Protein AF-G5QL74-F1 (afdb_monomer_lite)

Secondary structure (DSSP, 8-state):
---S-S-EEESSHHHHHHHHHTT--GGGEEE---HHHHTT-HHHHHHH-TTTT---

Foldseek 3Di:
DDPDQQAAEDQDPVRLVVCVVVPDDNVRYHYDHDPVVLVVDPVSCVVVPVVVPPDD

Radius of gyration: 14.62 Å; chains: 1; bo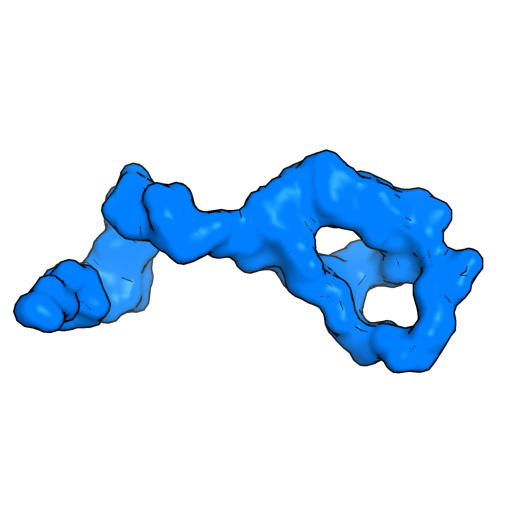unding box: 32×18×39 Å

pLDDT: mean 71.88, std 14.67, range [39.41, 92.62]

Sequence (56 aa):
ALRNVDNVSTISRSMMNKAREKGVAAEKILFSPPLGQLEKNPLFSELVGSGALSGR

Structure (mmCIF, N/CA/C/O backbone):
data_AF-G5QL74-F1
#
_entry.id   AF-G5QL74-F1
#
loop_
_atom_site.group_PDB
_atom_site.id
_atom_site.type_symbol
_atom_site.label_atom_id
_atom_site.label_alt_id
_atom_site.label_comp_id
_atom_site.label_asym_id
_atom_site.label_entity_id
_atom_site.label_seq_id
_atom_site.pdbx_PDB_ins_code
_atom_site.Cartn_x
_atom_site.Cartn_y
_atom_site.Cartn_z
_atom_site.occupancy
_atom_site.B_iso_or_equiv
_atom_site.auth_seq_id
_atom_site.auth_comp_id
_atom_site.auth_asym_id
_atom_site.auth_atom_id
_atom_site.pdbx_PDB_model_num
ATOM 1 N N . ALA A 1 1 ? -9.183 6.591 8.955 1.00 61.34 1 ALA A N 1
ATOM 2 C CA . ALA A 1 1 ? -9.156 5.354 8.154 1.00 61.34 1 ALA A CA 1
ATOM 3 C C . ALA A 1 1 ? -9.397 5.713 6.693 1.00 61.34 1 ALA A C 1
ATOM 5 O O . ALA A 1 1 ? -10.257 6.556 6.458 1.00 61.34 1 ALA A O 1
ATOM 6 N N . LEU A 1 2 ? -8.650 5.145 5.742 1.00 62.16 2 LEU A N 1
ATOM 7 C CA . LEU A 1 2 ? -9.010 5.226 4.318 1.00 62.16 2 LEU A CA 1
ATOM 8 C C . LEU A 1 2 ? -10.320 4.447 4.115 1.00 62.16 2 LEU A C 1
ATOM 10 O O . LEU A 1 2 ? -10.445 3.324 4.596 1.00 62.16 2 LEU A O 1
ATOM 14 N N . ARG A 1 3 ? -11.321 5.069 3.487 1.00 66.88 3 ARG A N 1
ATOM 15 C CA . ARG A 1 3 ? -12.661 4.499 3.261 1.00 66.88 3 ARG A CA 1
ATOM 16 C C . ARG A 1 3 ? -12.957 4.542 1.761 1.00 66.88 3 ARG A C 1
ATOM 18 O O . ARG A 1 3 ? -12.501 5.470 1.102 1.00 66.88 3 ARG A O 1
ATOM 25 N N . ASN A 1 4 ? -13.704 3.561 1.250 1.00 73.50 4 ASN A N 1
ATOM 26 C CA . ASN A 1 4 ? -14.064 3.415 -0.173 1.00 73.50 4 ASN A CA 1
ATOM 27 C C . ASN A 1 4 ? -12.875 3.192 -1.123 1.00 73.50 4 ASN A C 1
ATOM 29 O O . ASN A 1 4 ? -12.843 3.733 -2.222 1.00 73.50 4 ASN A O 1
ATOM 33 N N . VAL A 1 5 ? -11.888 2.407 -0.691 1.00 70.62 5 VAL A N 1
ATOM 34 C CA . VAL A 1 5 ? -10.789 1.964 -1.553 1.00 70.62 5 VAL A CA 1
ATOM 35 C C . VAL A 1 5 ? -10.787 0.443 -1.581 1.00 70.62 5 VAL A C 1
ATOM 37 O O . VAL A 1 5 ? -10.710 -0.190 -0.525 1.00 70.62 5 VAL A O 1
ATOM 40 N N . ASP A 1 6 ? -10.874 -0.124 -2.783 1.00 79.75 6 ASP A N 1
ATOM 41 C CA . ASP A 1 6 ? -10.841 -1.572 -2.982 1.00 79.75 6 ASP A CA 1
ATOM 42 C C . ASP A 1 6 ? -9.429 -2.121 -2.761 1.00 79.75 6 ASP A C 1
ATOM 44 O O . ASP A 1 6 ? -9.258 -3.034 -1.959 1.00 79.75 6 ASP A O 1
ATOM 48 N N . ASN A 1 7 ? -8.423 -1.495 -3.389 1.00 83.31 7 ASN A N 1
ATOM 49 C CA . ASN A 1 7 ? -7.005 -1.852 -3.291 1.00 83.31 7 ASN A CA 1
ATOM 50 C C . ASN A 1 7 ? -6.103 -0.607 -3.277 1.00 83.31 7 ASN A C 1
ATOM 52 O O . ASN A 1 7 ? -6.414 0.413 -3.889 1.00 83.31 7 ASN A O 1
ATOM 56 N N . VAL A 1 8 ? -4.948 -0.709 -2.621 1.00 86.06 8 VAL A N 1
ATOM 57 C CA . VAL A 1 8 ? -3.910 0.330 -2.571 1.00 86.06 8 VAL A CA 1
ATOM 58 C C . VAL A 1 8 ? -2.608 -0.240 -3.117 1.00 86.06 8 VAL A C 1
ATOM 60 O O . VAL A 1 8 ? -2.031 -1.146 -2.522 1.00 86.06 8 VAL A O 1
ATOM 63 N N . SER A 1 9 ? -2.107 0.308 -4.222 1.00 85.38 9 SER A N 1
ATOM 64 C CA . SER A 1 9 ? -0.753 0.018 -4.696 1.00 85.38 9 SER A CA 1
ATOM 65 C C . SER A 1 9 ? 0.268 0.894 -3.964 1.00 85.38 9 SER A C 1
ATOM 67 O O . SER A 1 9 ? 0.043 2.075 -3.694 1.00 85.38 9 SER A O 1
ATOM 69 N N . THR A 1 10 ? 1.406 0.312 -3.596 1.00 84.69 10 THR A N 1
ATOM 70 C CA . THR A 1 10 ? 2.467 0.991 -2.848 1.00 84.69 10 THR A CA 1
ATOM 71 C C . THR A 1 10 ? 3.809 0.765 -3.509 1.00 84.69 10 THR A C 1
ATOM 73 O O . THR A 1 10 ? 4.168 -0.355 -3.854 1.00 84.69 10 THR A O 1
ATOM 76 N N . ILE A 1 11 ? 4.570 1.845 -3.655 1.00 84.00 11 ILE A N 1
ATOM 77 C CA . ILE A 1 11 ? 5.863 1.830 -4.352 1.00 84.00 11 ILE A CA 1
ATOM 78 C C . ILE A 1 11 ? 7.064 1.650 -3.423 1.00 84.00 11 ILE A C 1
ATOM 80 O O . ILE A 1 11 ? 8.210 1.598 -3.859 1.00 84.00 11 ILE A O 1
ATOM 84 N N . SER A 1 12 ? 6.827 1.596 -2.113 1.00 83.25 12 SER A N 1
ATOM 85 C CA . SER A 1 12 ? 7.872 1.425 -1.108 1.00 83.25 12 SER A CA 1
ATOM 86 C C . SER A 1 12 ? 7.312 0.811 0.172 1.00 83.25 12 SER A C 1
ATOM 88 O O . SER A 1 12 ? 6.131 0.966 0.491 1.00 83.25 12 SER A O 1
ATOM 90 N N . ARG A 1 13 ? 8.187 0.173 0.961 1.00 83.62 13 ARG A N 1
ATOM 91 C CA . ARG A 1 13 ? 7.829 -0.350 2.292 1.00 83.62 13 ARG A CA 1
ATOM 92 C C . ARG A 1 13 ? 7.323 0.747 3.236 1.00 83.62 13 ARG A C 1
ATOM 94 O O . ARG A 1 13 ? 6.429 0.498 4.034 1.00 83.62 13 ARG A O 1
ATOM 101 N N . SER A 1 14 ? 7.841 1.973 3.114 1.00 88.81 14 SER A N 1
ATOM 102 C CA . SER A 1 14 ? 7.359 3.122 3.893 1.00 88.81 14 SER A CA 1
ATOM 103 C C . SER A 1 14 ? 5.907 3.477 3.544 1.00 88.81 14 SER A C 1
ATOM 105 O O . SER A 1 14 ? 5.093 3.685 4.442 1.00 88.81 14 SER A O 1
ATOM 107 N N . MET A 1 15 ? 5.544 3.475 2.255 1.00 87.75 15 MET A N 1
ATOM 108 C CA . MET A 1 15 ? 4.157 3.705 1.832 1.00 87.75 15 MET A CA 1
ATOM 109 C C . MET A 1 15 ? 3.219 2.565 2.232 1.00 87.75 15 MET A C 1
ATOM 111 O O . MET A 1 15 ? 2.098 2.835 2.655 1.00 87.75 15 MET A O 1
ATOM 115 N N . MET A 1 16 ? 3.686 1.317 2.167 1.00 87.62 16 MET A N 1
ATOM 116 C CA . MET A 1 16 ? 2.958 0.157 2.691 1.00 87.62 16 MET A CA 1
ATOM 117 C C . MET A 1 16 ? 2.642 0.320 4.180 1.00 87.62 16 MET A C 1
ATOM 119 O O . MET A 1 16 ? 1.491 0.168 4.584 1.00 87.62 16 MET A O 1
ATOM 123 N N . ASN A 1 17 ? 3.628 0.703 4.993 1.00 89.44 17 ASN A N 1
ATOM 124 C CA . ASN A 1 17 ? 3.425 0.917 6.426 1.00 89.44 17 ASN A CA 1
ATOM 125 C C . ASN A 1 17 ? 2.425 2.049 6.697 1.00 89.44 17 ASN A C 1
ATOM 127 O O . ASN A 1 17 ? 1.498 1.865 7.482 1.00 89.44 17 ASN A O 1
ATOM 131 N N . LYS A 1 18 ? 2.518 3.164 5.962 1.00 91.31 18 LYS A N 1
ATOM 132 C CA . LYS A 1 18 ? 1.533 4.253 6.052 1.00 91.31 18 LYS A CA 1
ATOM 133 C C . LYS A 1 18 ? 0.123 3.806 5.660 1.00 91.31 18 LYS A C 1
ATOM 135 O O . LYS A 1 18 ? -0.837 4.199 6.312 1.00 91.31 18 LYS A O 1
ATOM 140 N N . ALA A 1 19 ? -0.036 2.981 4.624 1.00 87.75 19 ALA A N 1
ATOM 141 C CA . ALA A 1 19 ? -1.346 2.450 4.242 1.00 87.75 19 ALA A CA 1
ATOM 142 C C . ALA A 1 19 ? -1.956 1.591 5.367 1.00 87.75 19 ALA A C 1
ATOM 144 O O . ALA A 1 19 ? -3.138 1.735 5.687 1.00 87.75 19 ALA A O 1
ATOM 145 N N . ARG A 1 20 ? -1.131 0.779 6.041 1.00 88.94 20 ARG A N 1
ATOM 146 C CA . ARG A 1 20 ? -1.542 -0.019 7.207 1.00 88.94 20 ARG A CA 1
ATOM 147 C C . ARG A 1 20 ? -1.945 0.852 8.397 1.00 88.94 20 ARG A C 1
ATOM 149 O O . ARG A 1 20 ? -3.006 0.628 8.968 1.00 88.94 20 ARG A O 1
ATOM 156 N N . GLU A 1 21 ? -1.168 1.886 8.725 1.00 92.62 21 GLU A N 1
ATOM 157 C CA . GLU A 1 21 ? -1.510 2.873 9.769 1.00 92.62 21 GLU A CA 1
AT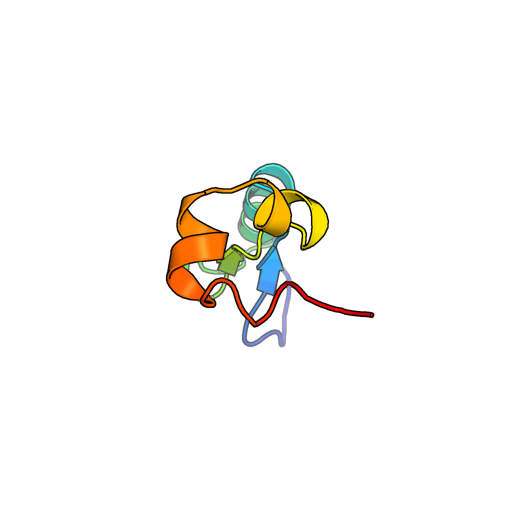OM 158 C C . GLU A 1 21 ? -2.842 3.585 9.484 1.00 92.62 21 GLU A C 1
ATOM 160 O O . GLU A 1 21 ? -3.569 3.977 10.397 1.00 92.62 21 GLU A O 1
ATOM 165 N N . LYS A 1 22 ? -3.195 3.742 8.202 1.00 88.88 22 LYS A N 1
ATOM 166 C CA . LYS A 1 22 ? -4.480 4.306 7.766 1.00 88.88 22 LYS A CA 1
ATOM 167 C C . LYS A 1 22 ? -5.618 3.278 7.719 1.00 88.88 22 LYS A C 1
ATOM 169 O O . LYS A 1 22 ? -6.728 3.662 7.347 1.00 88.88 22 LYS A O 1
ATOM 174 N N . GLY A 1 23 ? -5.392 2.038 8.150 1.00 87.31 23 GLY A N 1
ATOM 175 C CA . GLY A 1 23 ? -6.417 1.002 8.296 1.00 87.31 23 GLY A CA 1
ATOM 176 C C . GLY A 1 23 ? -6.689 0.184 7.034 1.00 87.31 23 GLY A C 1
ATOM 177 O O . GLY A 1 23 ? -7.752 -0.420 6.930 1.00 87.31 23 GLY A O 1
ATOM 178 N N . VAL A 1 24 ? -5.769 0.173 6.066 1.00 87.94 24 VAL A N 1
ATOM 179 C CA . VAL A 1 24 ? -5.880 -0.698 4.889 1.00 87.94 24 VAL A CA 1
ATOM 180 C C . VAL A 1 24 ? -5.446 -2.114 5.277 1.00 87.94 24 VAL A C 1
ATOM 182 O O . VAL A 1 24 ? -4.352 -2.306 5.813 1.00 87.94 24 VAL A O 1
ATOM 185 N N . ALA A 1 25 ? -6.311 -3.100 5.022 1.00 86.75 25 ALA A N 1
ATOM 186 C CA . ALA A 1 25 ? -6.013 -4.512 5.256 1.00 86.75 25 ALA A CA 1
ATOM 187 C C . ALA A 1 25 ? -4.829 -4.971 4.391 1.00 86.75 25 ALA A C 1
ATOM 189 O O . ALA A 1 25 ? -4.692 -4.534 3.250 1.00 86.75 25 ALA A O 1
ATOM 190 N N . ALA A 1 26 ? -3.981 -5.857 4.919 1.00 84.44 26 ALA A N 1
ATOM 191 C CA . ALA A 1 26 ? -2.765 -6.291 4.226 1.00 84.44 26 ALA A CA 1
ATOM 192 C C . ALA A 1 26 ? -3.062 -6.953 2.869 1.00 84.44 26 ALA A C 1
ATOM 194 O O . ALA A 1 26 ? -2.353 -6.697 1.903 1.00 84.44 26 ALA A O 1
ATOM 195 N N . GLU A 1 27 ? -4.152 -7.718 2.777 1.00 86.69 27 GLU A N 1
ATOM 196 C CA . GLU A 1 27 ? -4.645 -8.323 1.530 1.00 86.69 27 GLU A CA 1
ATOM 197 C C . GLU A 1 27 ? -5.054 -7.309 0.448 1.00 86.69 27 GLU A C 1
ATOM 199 O O . GLU A 1 27 ? -5.111 -7.656 -0.726 1.00 86.69 27 GLU A O 1
ATOM 204 N N . LYS A 1 28 ? -5.308 -6.052 0.831 1.00 86.31 28 LYS A N 1
ATOM 205 C CA . LYS A 1 28 ? -5.688 -4.956 -0.070 1.00 86.31 28 LYS A CA 1
ATOM 206 C C . LYS A 1 28 ? -4.506 -4.069 -0.451 1.00 86.31 28 LYS A C 1
ATOM 208 O O . LYS A 1 28 ? -4.698 -3.063 -1.132 1.00 86.31 28 LYS A O 1
ATOM 213 N N . ILE A 1 29 ? -3.293 -4.383 0.010 1.00 86.94 29 ILE A N 1
ATOM 21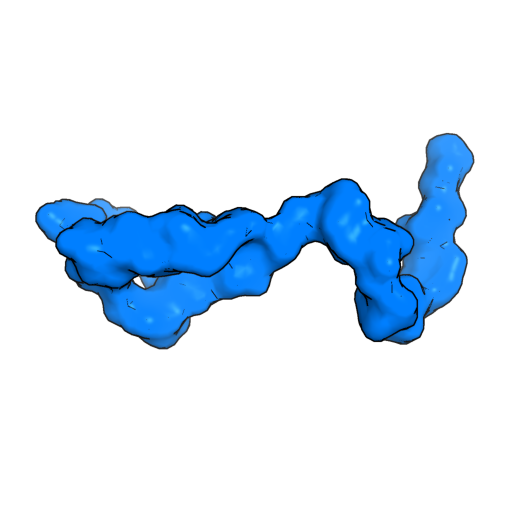4 C CA . ILE A 1 29 ? -2.090 -3.618 -0.319 1.00 86.94 29 ILE A CA 1
ATOM 215 C C . ILE A 1 29 ? -1.271 -4.393 -1.346 1.00 86.94 29 ILE A C 1
ATOM 217 O O . ILE A 1 29 ? -0.657 -5.409 -1.030 1.00 86.94 29 ILE A O 1
ATOM 221 N N . LEU A 1 30 ? -1.211 -3.874 -2.570 1.00 87.94 30 LEU A N 1
ATOM 222 C CA . LEU A 1 30 ? -0.304 -4.373 -3.595 1.00 87.94 30 LEU A CA 1
ATOM 223 C C . LEU A 1 30 ? 1.038 -3.650 -3.486 1.00 87.94 30 LEU A C 1
ATOM 225 O O . LEU A 1 30 ? 1.098 -2.422 -3.427 1.00 87.94 30 LEU A O 1
ATOM 229 N N . PHE A 1 31 ? 2.135 -4.400 -3.487 1.00 79.38 31 PHE A N 1
ATOM 230 C CA . PHE A 1 31 ? 3.462 -3.816 -3.635 1.00 79.38 31 PHE A CA 1
ATOM 231 C C . PHE A 1 31 ? 3.818 -3.736 -5.122 1.00 79.38 31 PHE A C 1
ATOM 233 O O . PHE A 1 31 ? 3.942 -4.756 -5.794 1.00 79.38 31 PHE A O 1
ATOM 240 N N . SER A 1 32 ? 3.977 -2.518 -5.629 1.00 77.31 32 SER A N 1
ATOM 241 C CA . SER A 1 32 ? 4.340 -2.228 -7.014 1.00 77.31 32 SER A CA 1
ATOM 242 C C . SER A 1 32 ? 5.682 -1.503 -7.008 1.00 77.31 32 SER A C 1
ATOM 244 O O . SER A 1 32 ? 5.700 -0.285 -6.841 1.00 77.31 32 SER A O 1
ATOM 246 N N . PRO A 1 33 ? 6.818 -2.209 -7.125 1.00 66.38 33 PRO A N 1
ATOM 247 C CA . PRO A 1 33 ? 8.116 -1.547 -7.175 1.00 66.38 33 PRO A CA 1
ATOM 248 C C . PRO A 1 33 ? 8.147 -0.490 -8.299 1.00 66.38 33 PRO A C 1
ATOM 250 O O . PRO A 1 33 ? 7.490 -0.672 -9.326 1.00 66.38 33 PRO A O 1
ATOM 253 N N . PRO A 1 34 ? 8.890 0.621 -8.127 1.00 66.69 34 PRO A N 1
ATOM 254 C CA . PRO A 1 34 ? 8.992 1.653 -9.154 1.00 66.69 34 PRO A CA 1
ATOM 255 C C . PRO A 1 34 ? 9.465 1.056 -10.485 1.00 66.69 34 PRO A C 1
ATOM 257 O O . PRO A 1 34 ? 10.398 0.254 -10.485 1.00 66.69 34 PRO A O 1
ATOM 260 N N . LEU A 1 35 ? 8.891 1.491 -11.614 1.00 60.94 35 LEU A N 1
ATOM 261 C CA . LEU A 1 35 ? 9.279 1.030 -12.960 1.00 60.94 35 LEU A CA 1
ATOM 262 C C . LEU A 1 35 ? 10.800 1.118 -13.198 1.00 60.94 35 LEU A C 1
ATOM 264 O O . LEU A 1 35 ? 11.408 0.150 -13.634 1.00 60.94 35 LEU A O 1
ATOM 268 N N . GLY A 1 36 ? 11.452 2.209 -12.777 1.00 60.97 36 GLY A N 1
ATOM 269 C CA . GLY A 1 36 ? 12.913 2.355 -12.904 1.00 60.97 36 GLY A CA 1
ATOM 270 C C . GLY A 1 36 ? 13.759 1.455 -11.981 1.00 60.97 36 GLY A C 1
ATOM 271 O O . GLY A 1 36 ? 14.977 1.392 -12.134 1.00 60.97 36 GLY A O 1
ATOM 272 N N . GLN A 1 37 ? 13.150 0.779 -11.001 1.00 57.88 37 GLN A N 1
ATOM 273 C CA . GLN A 1 37 ? 13.793 -0.270 -10.191 1.00 57.88 37 GLN A CA 1
ATOM 274 C C . GLN A 1 37 ? 13.516 -1.667 -10.758 1.00 57.88 37 GLN A C 1
ATOM 276 O O . GLN A 1 37 ? 14.337 -2.565 -10.588 1.00 57.88 37 GLN A O 1
ATOM 281 N N . LEU A 1 38 ? 12.385 -1.842 -11.447 1.00 58.62 38 LEU A N 1
ATOM 282 C CA . LEU A 1 38 ? 12.059 -3.068 -12.168 1.00 58.62 38 LEU A CA 1
ATOM 283 C C . LEU A 1 38 ? 13.061 -3.324 -13.300 1.00 58.62 38 LEU A C 1
ATOM 285 O O . LEU A 1 38 ? 13.576 -4.429 -13.389 1.00 58.62 38 LEU A O 1
ATOM 289 N N . GLU A 1 39 ? 13.463 -2.300 -14.059 1.00 57.69 39 GLU A N 1
ATOM 290 C CA . GLU A 1 39 ? 14.493 -2.439 -15.110 1.00 57.69 39 GLU A CA 1
ATOM 291 C C . GLU A 1 39 ? 15.864 -2.903 -14.592 1.00 57.69 39 GLU A C 1
ATOM 293 O O . GLU A 1 39 ? 16.647 -3.497 -15.327 1.00 57.69 39 GLU A O 1
ATOM 298 N N . LYS A 1 40 ? 16.168 -2.644 -13.315 1.00 57.31 40 LYS A N 1
ATOM 299 C CA . LYS A 1 40 ? 17.440 -3.028 -12.683 1.00 57.31 40 LYS A CA 1
ATOM 300 C C . LYS A 1 40 ? 17.369 -4.378 -11.973 1.00 57.31 40 LYS A C 1
ATOM 302 O O . LYS A 1 40 ? 18.385 -4.839 -11.457 1.00 57.31 40 LYS A O 1
ATOM 307 N N . ASN A 1 41 ? 16.188 -4.995 -11.904 1.00 59.62 41 ASN A N 1
ATOM 308 C CA . ASN A 1 41 ? 16.008 -6.287 -11.2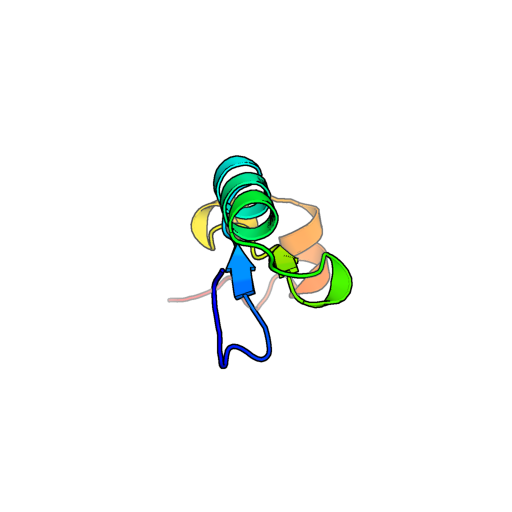66 1.00 59.62 41 ASN A CA 1
ATOM 309 C C . ASN A 1 41 ? 16.180 -7.411 -12.305 1.00 59.62 41 ASN A C 1
ATOM 311 O O . ASN A 1 41 ? 15.352 -7.524 -13.209 1.00 59.62 41 ASN A O 1
ATOM 315 N N . PRO A 1 42 ? 17.196 -8.283 -12.174 1.00 59.88 42 PRO A N 1
ATOM 316 C CA . PRO A 1 42 ? 17.423 -9.368 -13.129 1.00 59.88 42 PRO A CA 1
ATOM 317 C C . PRO A 1 42 ? 16.231 -10.336 -13.242 1.00 59.88 42 PRO A C 1
ATOM 319 O O . PRO A 1 42 ? 15.972 -10.839 -14.331 1.00 59.88 42 PRO A O 1
ATOM 322 N N . LEU A 1 43 ? 15.447 -10.522 -12.170 1.00 58.00 43 LEU A N 1
ATOM 323 C CA . LEU A 1 43 ? 14.228 -11.346 -12.188 1.00 58.00 43 LEU A CA 1
ATOM 324 C C . LEU A 1 43 ? 13.082 -10.698 -12.976 1.00 58.00 43 LEU A C 1
ATOM 326 O O . LEU A 1 43 ? 12.205 -11.396 -13.474 1.00 58.00 43 LEU A O 1
ATOM 330 N N . PHE A 1 44 ? 13.062 -9.367 -13.098 1.00 61.12 44 PHE A N 1
ATOM 331 C CA . PHE A 1 44 ? 12.055 -8.680 -13.907 1.00 61.12 44 PHE A CA 1
ATOM 332 C C . PHE A 1 44 ? 12.338 -8.853 -15.401 1.00 61.12 44 PHE A C 1
ATOM 334 O O . PHE A 1 44 ? 11.423 -9.159 -16.158 1.00 61.12 44 PHE A O 1
ATOM 341 N N . SER A 1 45 ? 13.602 -8.746 -15.820 1.00 56.59 45 SER A N 1
ATOM 342 C CA . SER A 1 45 ? 14.008 -9.019 -17.206 1.00 56.59 45 SER A CA 1
ATOM 343 C C . SER A 1 45 ? 13.686 -10.453 -17.645 1.00 56.59 45 SER A C 1
ATOM 345 O O . SE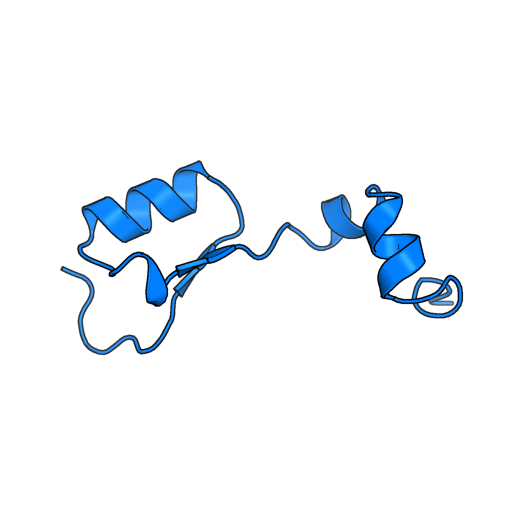R A 1 45 ? 13.356 -10.679 -18.808 1.00 56.59 45 SER A O 1
ATOM 347 N N . GLU A 1 46 ? 13.755 -11.412 -16.717 1.00 57.69 46 GLU A N 1
ATOM 348 C CA . GLU A 1 46 ? 13.352 -12.805 -16.936 1.00 57.69 46 GLU A CA 1
ATOM 349 C C . GLU A 1 46 ? 11.824 -12.953 -17.026 1.00 57.69 46 GLU A C 1
ATOM 351 O O . GLU A 1 46 ? 11.318 -13.599 -17.941 1.00 57.69 46 GLU A O 1
ATOM 356 N N . L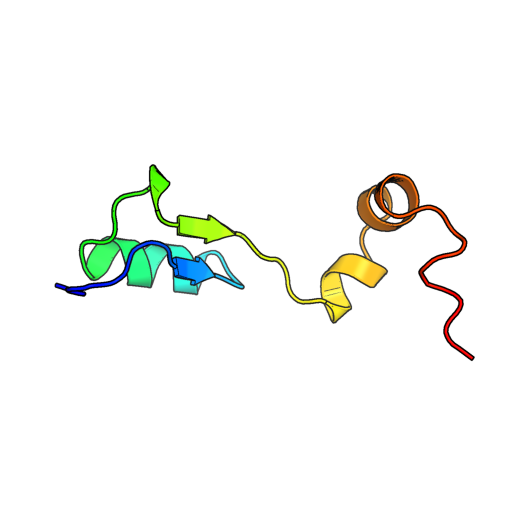EU A 1 47 ? 11.080 -12.295 -16.130 1.00 55.19 47 LEU A N 1
ATOM 357 C CA . LEU A 1 47 ? 9.619 -12.385 -16.059 1.00 55.19 47 LEU A CA 1
ATOM 358 C C . LEU A 1 47 ? 8.900 -11.718 -17.242 1.00 55.19 47 LEU A C 1
ATOM 360 O O . LEU A 1 47 ? 7.875 -12.220 -17.695 1.00 55.19 47 LEU A O 1
ATOM 364 N N . VAL A 1 48 ? 9.404 -10.581 -17.731 1.00 60.56 48 VAL A N 1
ATOM 365 C CA . VAL A 1 48 ? 8.774 -9.829 -18.837 1.00 60.56 48 VAL A CA 1
ATOM 366 C C . VAL A 1 48 ? 9.318 -10.274 -20.206 1.00 60.56 48 VAL A C 1
ATOM 368 O O . VAL A 1 48 ? 8.756 -9.944 -21.250 1.00 60.56 48 VAL A O 1
ATOM 371 N N . GLY A 1 49 ? 10.378 -11.086 -20.218 1.00 49.66 49 GLY A N 1
ATOM 372 C CA . GLY A 1 49 ? 11.093 -11.475 -21.425 1.00 49.66 49 GLY A CA 1
ATOM 373 C C . GLY A 1 49 ? 11.925 -10.314 -21.971 1.00 49.66 49 GLY A C 1
ATOM 374 O O . GLY A 1 49 ? 11.482 -9.168 -22.054 1.00 49.66 49 GLY A O 1
ATOM 375 N N . SER A 1 50 ? 13.153 -10.608 -22.398 1.00 54.81 50 SER A N 1
ATOM 376 C CA . SER A 1 50 ? 14.140 -9.608 -22.839 1.00 54.81 50 SER A CA 1
ATOM 377 C C . SER A 1 50 ? 13.676 -8.705 -23.998 1.00 54.81 50 SER A C 1
ATOM 379 O O . SER A 1 50 ? 14.323 -7.702 -24.283 1.00 54.81 50 SER A O 1
ATOM 381 N N . GLY A 1 51 ? 12.557 -9.028 -24.659 1.00 54.12 51 GLY A N 1
ATOM 382 C CA . GLY A 1 51 ? 11.957 -8.231 -25.730 1.00 54.12 51 GLY A CA 1
ATOM 383 C C . GLY A 1 51 ? 11.104 -7.041 -25.270 1.00 54.12 51 GLY A C 1
ATOM 384 O O . GLY A 1 51 ? 10.908 -6.120 -26.054 1.00 54.12 51 GLY A O 1
ATOM 385 N N . ALA A 1 52 ? 10.621 -7.011 -24.023 1.00 53.62 52 ALA A N 1
ATOM 386 C CA . ALA A 1 52 ? 9.725 -5.948 -23.549 1.00 53.62 52 ALA A CA 1
ATOM 387 C C . ALA A 1 52 ? 10.445 -4.671 -23.080 1.00 53.62 52 ALA A C 1
ATOM 389 O O . ALA A 1 52 ? 9.826 -3.615 -22.982 1.00 53.62 52 ALA A O 1
ATOM 390 N N . LEU A 1 53 ? 11.752 -4.760 -22.808 1.00 54.84 53 LEU A N 1
ATOM 391 C CA . LEU A 1 53 ? 12.608 -3.624 -22.438 1.00 54.84 53 LEU A CA 1
ATOM 392 C C . LEU A 1 53 ? 13.286 -2.970 -23.655 1.00 54.84 53 LEU A C 1
ATOM 394 O O . LEU A 1 53 ? 13.961 -1.954 -23.513 1.00 54.84 53 LEU A O 1
ATOM 398 N N . SER A 1 54 ? 13.101 -3.519 -24.862 1.00 51.75 54 SER A N 1
ATOM 399 C CA . SER A 1 54 ? 13.561 -2.900 -26.109 1.00 51.75 54 SER A CA 1
ATOM 400 C C . SER A 1 54 ? 12.531 -1.873 -26.595 1.00 51.75 54 SER A C 1
ATOM 402 O O . SER A 1 54 ? 11.875 -2.043 -27.620 1.00 51.75 54 SER A O 1
ATOM 404 N N . GLY A 1 55 ? 12.355 -0.803 -25.821 1.00 53.06 55 GLY A N 1
ATOM 405 C CA . GLY A 1 55 ? 11.725 0.420 -26.309 1.00 53.06 55 GLY A CA 1
ATOM 406 C C . GLY A 1 55 ? 12.743 1.203 -27.134 1.00 53.06 55 GLY A C 1
ATOM 407 O O . GLY A 1 55 ? 13.752 1.647 -26.590 1.00 53.06 55 GLY A O 1
ATOM 408 N N . ARG A 1 56 ? 12.506 1.313 -28.445 1.00 39.41 56 ARG A N 1
ATOM 409 C CA . ARG A 1 56 ? 13.132 2.342 -29.290 1.00 39.41 56 ARG A CA 1
ATOM 410 C C . ARG A 1 56 ? 12.693 3.735 -28.863 1.00 39.41 56 ARG A C 1
ATOM 412 O O . ARG A 1 56 ? 11.514 3.864 -28.464 1.00 39.41 56 ARG A O 1
#

Organism: NCBI:txid913081